Protein AF-A0A6N8JIQ6-F1 (afdb_monomer_lite)

Foldseek 3Di:
DDPPDLVVLVVLVCCVVPNDCPDDPPPDDRDDRDDDDPVSVVVNLVVLLVVLLVVLVVLQVVLVVCVVVVVPVSNVVSNVSSVVSNVCSVPVD

Structure (mmCIF, N/CA/C/O backbone):
data_AF-A0A6N8JIQ6-F1
#
_entry.id   AF-A0A6N8JIQ6-F1
#
loop_
_atom_site.group_PDB
_atom_site.id
_atom_site.type_symbol
_atom_site.label_atom_id
_atom_site.label_alt_id
_atom_site.label_comp_id
_atom_site.label_asym_id
_atom_site.label_entity_id
_atom_site.label_seq_id
_atom_site.pdbx_PDB_ins_code
_atom_site.Cartn_x
_atom_site.Cartn_y
_atom_site.Cartn_z
_atom_site.occupancy
_atom_site.B_iso_or_equiv
_atom_site.auth_seq_id
_atom_site.auth_comp_id
_atom_site.auth_asym_id
_atom_site.auth_atom_id
_atom_site.pdbx_PDB_model_num
ATOM 1 N N . MET A 1 1 ? 28.086 -14.043 -14.769 1.00 28.42 1 MET A N 1
ATOM 2 C CA . MET A 1 1 ? 26.759 -14.677 -14.602 1.00 28.42 1 MET A CA 1
ATOM 3 C C . MET A 1 1 ? 25.725 -13.560 -14.673 1.00 28.42 1 MET A C 1
ATOM 5 O O . MET A 1 1 ? 25.789 -12.649 -13.864 1.00 28.42 1 MET A O 1
ATOM 9 N N . CYS A 1 2 ? 24.904 -13.527 -15.724 1.00 27.41 2 CYS A N 1
ATOM 10 C CA . CYS A 1 2 ? 24.016 -12.400 -16.028 1.00 27.41 2 CYS A CA 1
ATOM 11 C C . CYS A 1 2 ? 22.767 -12.477 -15.137 1.00 27.41 2 CYS A C 1
ATOM 13 O O . CYS A 1 2 ? 22.017 -13.451 -15.227 1.00 27.41 2 CYS A O 1
ATOM 15 N N . VAL A 1 3 ? 22.573 -11.486 -14.265 1.00 38.50 3 VAL A N 1
ATOM 16 C CA . VAL A 1 3 ? 21.388 -11.373 -13.407 1.00 38.50 3 VAL A CA 1
ATOM 17 C C . VAL A 1 3 ? 20.199 -11.021 -14.303 1.00 38.50 3 VAL A C 1
ATOM 19 O O . VAL A 1 3 ? 19.966 -9.865 -14.640 1.00 38.50 3 VAL A O 1
ATOM 22 N N . ARG A 1 4 ? 19.469 -12.039 -14.759 1.00 41.88 4 ARG A N 1
ATOM 23 C CA . ARG A 1 4 ? 18.169 -11.871 -15.414 1.00 41.88 4 ARG A CA 1
ATOM 24 C C . ARG A 1 4 ? 17.107 -11.797 -14.330 1.00 41.88 4 ARG A C 1
ATOM 26 O O . ARG A 1 4 ? 16.589 -12.833 -13.948 1.00 41.88 4 ARG A O 1
ATOM 33 N N . ASN A 1 5 ? 16.784 -10.595 -13.867 1.00 37.72 5 ASN A N 1
ATOM 34 C CA . ASN A 1 5 ? 15.537 -10.334 -13.155 1.00 37.72 5 ASN A CA 1
ATOM 35 C C . ASN A 1 5 ? 14.929 -9.053 -13.726 1.00 37.72 5 ASN A C 1
ATOM 37 O O . ASN A 1 5 ? 15.477 -7.968 -13.547 1.00 37.72 5 ASN A O 1
ATOM 41 N N . ALA A 1 6 ? 13.794 -9.189 -14.413 1.00 48.34 6 ALA A N 1
ATOM 42 C CA . ALA A 1 6 ? 12.988 -8.064 -14.891 1.00 48.34 6 ALA A CA 1
ATOM 43 C C . ALA A 1 6 ? 12.584 -7.110 -13.745 1.00 48.34 6 ALA A C 1
ATOM 45 O O . ALA A 1 6 ? 12.376 -5.926 -13.972 1.00 48.34 6 ALA A O 1
ATOM 46 N N . GLU A 1 7 ? 12.555 -7.609 -12.505 1.00 48.44 7 GLU A N 1
ATOM 47 C CA . GLU A 1 7 ? 12.272 -6.836 -11.287 1.00 48.44 7 GLU A CA 1
ATOM 48 C C . GLU A 1 7 ? 13.440 -5.931 -10.856 1.00 48.44 7 GLU A C 1
ATOM 50 O O . GLU A 1 7 ? 13.228 -4.917 -10.202 1.00 48.44 7 GLU A O 1
ATOM 55 N N . GLY A 1 8 ? 14.677 -6.251 -11.256 1.00 45.50 8 GLY A N 1
ATOM 56 C CA . GLY A 1 8 ? 15.847 -5.421 -10.954 1.00 45.50 8 GLY A CA 1
ATOM 57 C C . GLY A 1 8 ? 15.998 -4.230 -11.900 1.00 45.50 8 GLY A C 1
ATOM 58 O O . GLY A 1 8 ? 16.486 -3.182 -11.492 1.00 45.50 8 GLY A O 1
ATOM 59 N N . GLN A 1 9 ? 15.561 -4.353 -13.157 1.00 53.06 9 GLN A N 1
ATOM 60 C CA . GLN A 1 9 ? 15.823 -3.341 -14.189 1.00 53.06 9 GLN A CA 1
ATOM 61 C C . GLN A 1 9 ? 15.183 -1.978 -13.896 1.00 53.06 9 GLN A C 1
ATOM 63 O O . GLN A 1 9 ? 15.781 -0.960 -14.234 1.00 53.06 9 GLN A O 1
ATOM 68 N N . TYR A 1 10 ? 14.025 -1.936 -13.232 1.00 53.44 10 TYR A N 1
ATOM 69 C CA . TYR A 1 10 ? 13.406 -0.671 -12.825 1.00 53.44 10 TYR A CA 1
ATOM 70 C C . TYR A 1 10 ? 14.219 0.022 -11.718 1.00 53.44 10 TYR A C 1
ATOM 72 O O . TYR A 1 10 ? 14.599 1.179 -11.870 1.00 53.44 10 TYR A O 1
ATOM 80 N N . PHE A 1 11 ? 14.608 -0.726 -10.675 1.00 53.91 11 PHE A N 1
ATOM 81 C CA . PHE A 1 11 ? 15.439 -0.219 -9.575 1.00 53.91 11 PHE A CA 1
ATOM 82 C C . PHE A 1 11 ? 16.783 0.346 -10.064 1.00 53.91 11 PHE A C 1
ATOM 84 O O . PHE A 1 11 ? 17.237 1.378 -9.581 1.00 53.91 11 PHE A O 1
ATOM 91 N N . PHE A 1 12 ? 17.402 -0.282 -11.069 1.00 58.78 12 PHE A N 1
ATOM 92 C CA . PHE A 1 12 ? 18.644 0.227 -11.661 1.00 58.78 12 PHE A CA 1
ATOM 93 C C . PHE A 1 12 ? 18.437 1.447 -12.573 1.00 58.78 12 PHE A C 1
ATOM 95 O O . PHE A 1 12 ? 19.364 2.236 -12.722 1.00 58.78 12 PHE A O 1
ATOM 102 N N . THR A 1 13 ? 17.244 1.635 -13.150 1.00 60.97 13 THR A N 1
ATOM 103 C CA . THR A 1 13 ? 16.963 2.774 -14.045 1.00 60.97 13 THR A CA 1
ATOM 104 C C . THR A 1 13 ? 16.879 4.089 -13.270 1.00 60.97 13 THR A C 1
ATOM 106 O O . THR A 1 13 ? 17.426 5.098 -13.715 1.00 60.97 13 THR A O 1
ATOM 109 N N . ASP A 1 14 ? 16.229 4.079 -12.106 1.00 59.78 14 ASP A N 1
ATOM 110 C CA . ASP A 1 14 ? 16.104 5.280 -11.272 1.00 59.78 14 ASP A CA 1
ATOM 111 C C . ASP A 1 14 ? 17.436 5.614 -10.587 1.00 59.78 14 ASP A C 1
ATOM 113 O O . ASP A 1 14 ? 17.819 6.776 -10.518 1.00 59.78 14 ASP A O 1
ATOM 117 N N . ILE A 1 15 ? 18.218 4.602 -10.189 1.00 66.44 15 ILE A N 1
ATOM 118 C CA . ILE A 1 15 ? 19.574 4.805 -9.652 1.00 66.44 15 ILE A CA 1
ATOM 119 C C . ILE A 1 15 ? 20.529 5.370 -10.710 1.00 66.44 15 ILE A C 1
ATOM 121 O O . ILE A 1 15 ? 21.371 6.196 -10.379 1.00 66.44 15 ILE A O 1
ATOM 125 N N . GLU A 1 16 ? 20.419 4.964 -11.975 1.00 64.62 16 GLU A N 1
ATOM 126 C CA . GLU A 1 16 ? 21.240 5.546 -13.045 1.00 64.62 16 GLU A CA 1
ATOM 127 C C . GLU A 1 16 ? 20.874 7.017 -13.314 1.00 64.62 16 GLU A C 1
ATOM 129 O O . GLU A 1 16 ? 21.755 7.836 -13.567 1.00 64.62 16 GLU A O 1
ATOM 134 N N . LYS A 1 17 ? 19.581 7.367 -13.254 1.00 64.06 17 LYS A N 1
ATOM 135 C C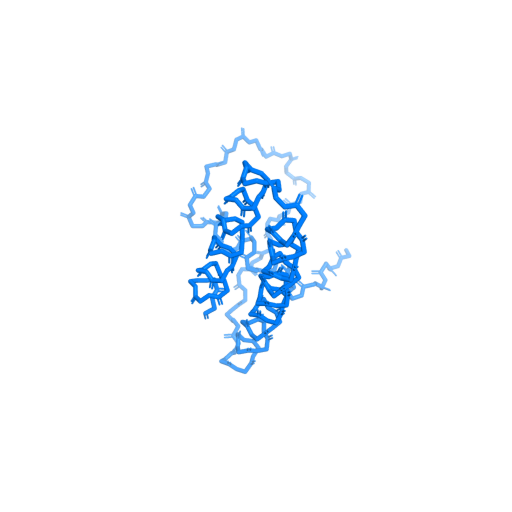A . LYS A 1 17 ? 19.102 8.734 -13.522 1.00 64.06 17 LYS A CA 1
ATOM 136 C C . LYS A 1 17 ? 19.286 9.699 -12.356 1.00 64.06 17 LYS A C 1
ATOM 138 O O . LYS A 1 17 ? 19.612 10.861 -12.581 1.00 64.06 17 LYS A O 1
ATOM 143 N N . GLU A 1 18 ? 18.987 9.246 -11.146 1.00 68.69 18 GLU A N 1
ATOM 144 C CA . GLU A 1 18 ? 18.866 10.089 -9.951 1.00 68.69 18 GLU A CA 1
ATOM 145 C C . GLU A 1 18 ? 19.941 9.781 -8.906 1.00 68.69 18 GLU A C 1
ATOM 147 O O . GLU A 1 18 ? 20.130 10.541 -7.954 1.00 68.69 18 GLU A O 1
ATOM 152 N N . GLY A 1 19 ? 20.657 8.667 -9.061 1.00 71.06 19 GLY A N 1
ATOM 153 C CA . GLY A 1 19 ? 21.690 8.257 -8.127 1.00 71.06 19 GLY A CA 1
ATOM 154 C C . GLY A 1 19 ? 22.961 9.093 -8.244 1.00 71.06 19 GLY A C 1
ATOM 155 O O . GLY A 1 19 ? 23.357 9.564 -9.308 1.00 71.06 19 GLY A O 1
ATOM 156 N N . ILE A 1 20 ? 23.645 9.229 -7.109 1.00 75.12 20 ILE A N 1
ATOM 157 C CA . ILE A 1 20 ? 24.992 9.792 -7.016 1.00 75.12 20 ILE A CA 1
ATOM 158 C C . ILE A 1 20 ? 25.942 8.631 -6.729 1.00 75.12 20 ILE A C 1
ATOM 160 O O . ILE A 1 20 ? 25.720 7.862 -5.792 1.00 75.12 20 ILE A O 1
ATOM 164 N N . LEU A 1 21 ? 27.005 8.494 -7.526 1.00 77.31 21 LEU A N 1
ATOM 165 C CA . LEU A 1 21 ? 28.019 7.467 -7.299 1.00 77.31 21 LEU A CA 1
ATOM 166 C C . LEU A 1 21 ? 28.763 7.756 -5.989 1.00 77.31 21 LEU A C 1
ATOM 168 O O . LEU A 1 21 ? 29.529 8.712 -5.902 1.00 77.31 21 LEU A O 1
ATOM 172 N N . LEU A 1 22 ? 28.542 6.919 -4.975 1.00 81.12 22 LEU A N 1
ATOM 173 C CA . LEU A 1 22 ? 29.219 7.048 -3.682 1.00 81.12 22 LEU A CA 1
ATOM 174 C C . LEU A 1 22 ? 30.560 6.303 -3.648 1.00 81.12 22 LEU A C 1
ATOM 176 O O . LEU A 1 22 ? 31.503 6.762 -3.008 1.00 81.12 22 LEU A O 1
ATOM 180 N N . TYR A 1 23 ? 30.644 5.150 -4.314 1.00 78.00 23 TYR A N 1
ATOM 181 C CA . TYR A 1 23 ? 31.830 4.297 -4.337 1.00 78.00 23 TYR A CA 1
ATOM 182 C C . TYR A 1 23 ? 31.742 3.288 -5.489 1.00 78.00 23 TYR A C 1
ATOM 184 O O . TYR A 1 23 ? 30.691 2.678 -5.684 1.00 78.00 23 TYR A O 1
ATOM 192 N N . ASP A 1 24 ? 32.844 3.084 -6.213 1.00 78.38 24 ASP A N 1
ATOM 193 C CA . ASP A 1 24 ? 32.977 2.050 -7.242 1.00 78.38 24 ASP A CA 1
ATOM 194 C C . ASP A 1 24 ? 34.182 1.154 -6.926 1.00 78.38 24 ASP A C 1
ATOM 196 O O . ASP A 1 24 ? 35.305 1.631 -6.757 1.00 78.38 24 ASP A O 1
ATOM 200 N N . SER A 1 25 ? 33.936 -0.154 -6.830 1.00 78.81 25 SER A N 1
ATOM 201 C CA . SER A 1 25 ? 34.977 -1.164 -6.597 1.00 78.81 25 SER A CA 1
ATOM 202 C C . SER A 1 25 ? 35.589 -1.713 -7.893 1.00 78.81 25 SER A C 1
ATOM 204 O O . SER A 1 25 ? 36.518 -2.514 -7.825 1.00 78.81 25 SER A O 1
ATOM 206 N N . GLY A 1 26 ? 35.052 -1.344 -9.063 1.00 75.94 26 GLY A N 1
ATOM 207 C CA . GLY A 1 26 ? 35.511 -1.764 -10.392 1.00 75.94 26 GLY A CA 1
ATOM 208 C C . GLY A 1 26 ? 35.218 -3.225 -10.762 1.00 75.94 26 GLY A C 1
ATOM 209 O O . GLY A 1 26 ? 35.469 -3.636 -11.892 1.00 75.94 26 GLY A O 1
ATOM 210 N N . ASN A 1 27 ? 34.678 -4.025 -9.838 1.00 73.06 27 ASN A N 1
ATOM 211 C CA . ASN A 1 27 ? 34.479 -5.467 -10.030 1.00 73.06 27 ASN A CA 1
ATOM 212 C C . ASN A 1 27 ? 33.138 -5.831 -10.687 1.00 73.06 27 ASN A C 1
ATOM 214 O O . ASN A 1 27 ? 32.935 -6.983 -11.074 1.00 73.06 27 ASN A O 1
ATOM 218 N N . VAL A 1 28 ? 32.206 -4.877 -10.791 1.00 64.00 28 VAL A N 1
ATOM 219 C CA . VAL A 1 28 ? 30.865 -5.097 -11.345 1.00 64.00 28 VAL A CA 1
ATOM 220 C C . VAL A 1 28 ? 30.428 -3.849 -12.105 1.00 64.00 28 VAL A C 1
ATOM 222 O O . VAL A 1 28 ? 30.311 -2.781 -11.517 1.00 64.00 28 VAL A O 1
ATOM 225 N N . ALA A 1 29 ? 30.161 -3.986 -13.403 1.00 62.88 29 ALA A N 1
ATOM 226 C CA . ALA A 1 29 ? 29.529 -2.922 -14.175 1.00 62.88 29 ALA A 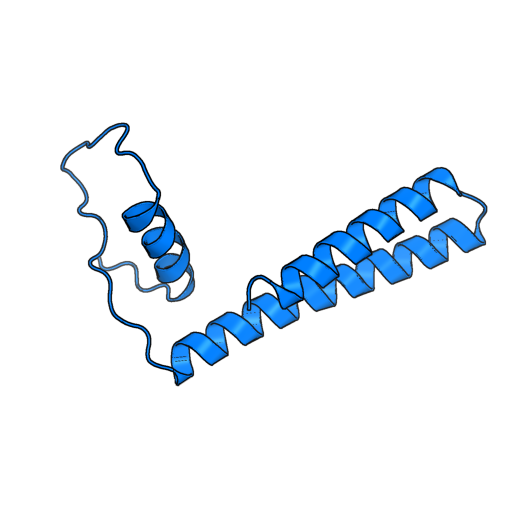CA 1
ATOM 227 C C . ALA A 1 29 ? 28.025 -2.879 -13.865 1.00 62.88 29 ALA A C 1
ATOM 229 O O . ALA A 1 29 ? 27.374 -3.930 -13.810 1.00 62.88 29 ALA A O 1
ATOM 230 N N . LEU A 1 30 ? 27.470 -1.676 -13.694 1.00 63.34 30 LEU A N 1
ATOM 231 C CA . LEU A 1 30 ? 26.020 -1.489 -13.692 1.00 63.34 30 LEU A CA 1
ATOM 232 C C . LEU A 1 30 ? 25.458 -2.028 -15.012 1.00 63.34 30 LEU A C 1
ATOM 234 O O . LEU A 1 30 ? 26.034 -1.818 -16.080 1.00 63.34 30 LEU A O 1
ATOM 238 N N . ALA A 1 31 ? 24.372 -2.794 -14.931 1.00 62.66 31 ALA A N 1
ATOM 239 C CA . ALA A 1 31 ? 23.782 -3.397 -16.115 1.00 62.66 31 ALA A CA 1
ATOM 240 C C . ALA A 1 31 ? 23.288 -2.297 -17.061 1.00 62.66 31 ALA A C 1
ATOM 242 O O . ALA A 1 31 ? 22.520 -1.434 -16.643 1.00 62.66 31 ALA A O 1
ATOM 243 N N . GLU A 1 32 ? 23.696 -2.355 -18.332 1.00 56.75 32 GLU A N 1
ATOM 244 C CA . GLU A 1 32 ? 23.214 -1.408 -19.335 1.00 56.75 32 GLU A CA 1
ATOM 245 C C . GLU A 1 32 ? 21.688 -1.447 -19.433 1.00 56.75 32 GLU A C 1
ATOM 247 O O . GLU A 1 32 ? 21.059 -2.514 -19.517 1.00 56.75 32 GLU A O 1
ATOM 252 N N . ARG A 1 33 ? 21.103 -0.250 -19.458 1.00 57.81 33 ARG A N 1
ATOM 253 C CA . ARG A 1 33 ? 19.675 -0.025 -19.617 1.00 57.81 33 ARG A CA 1
ATOM 254 C C . ARG A 1 33 ? 19.178 -0.677 -20.903 1.00 57.81 33 ARG A C 1
ATOM 256 O O . ARG A 1 33 ? 19.465 -0.218 -22.007 1.00 57.81 33 ARG A O 1
ATOM 263 N N . LYS A 1 34 ? 18.356 -1.718 -20.770 1.00 64.62 34 LYS A N 1
ATOM 264 C CA . LYS A 1 34 ? 17.565 -2.228 -21.892 1.00 64.62 34 LYS A CA 1
ATOM 265 C C . LYS A 1 34 ? 16.198 -1.552 -21.873 1.00 64.62 34 LYS A C 1
ATOM 267 O O . LYS A 1 34 ? 15.527 -1.621 -20.844 1.00 64.62 34 LYS A O 1
ATOM 272 N N . PRO A 1 35 ? 15.779 -0.885 -22.962 1.00 64.75 35 PRO A N 1
ATOM 273 C CA . PRO A 1 35 ? 14.434 -0.339 -23.035 1.00 64.75 35 PRO A CA 1
ATOM 274 C C . PRO A 1 35 ? 13.435 -1.493 -22.933 1.00 64.75 35 PRO A C 1
ATOM 276 O O . PRO A 1 35 ? 13.500 -2.445 -23.710 1.00 64.75 35 PRO A O 1
ATOM 279 N N . LEU A 1 36 ? 12.537 -1.411 -21.954 1.00 70.88 36 LEU A N 1
ATOM 280 C CA . LEU A 1 36 ? 11.430 -2.351 -21.828 1.00 70.88 36 LEU A CA 1
ATOM 281 C C . LEU A 1 36 ? 10.473 -2.146 -23.001 1.00 70.88 36 LEU A C 1
ATOM 283 O O . LEU A 1 36 ? 10.158 -1.010 -23.372 1.00 70.88 36 LEU A O 1
ATOM 287 N N . SER A 1 37 ? 9.974 -3.241 -23.566 1.00 83.44 37 SER A N 1
ATOM 288 C CA . SER A 1 37 ? 8.831 -3.159 -24.469 1.00 83.44 37 SER A CA 1
ATOM 289 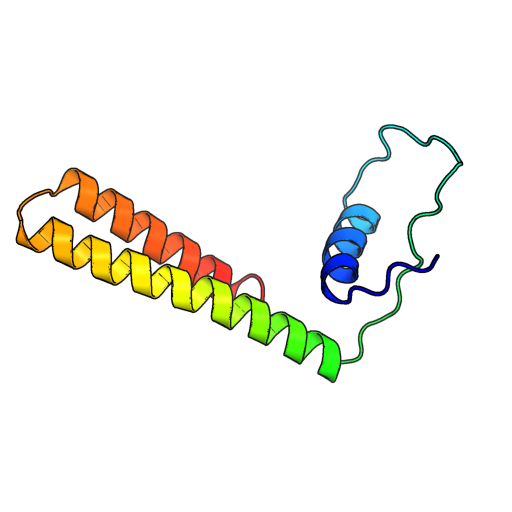C C . SER A 1 37 ? 7.591 -2.681 -23.704 1.00 83.44 37 SER A C 1
ATOM 291 O O . SER A 1 37 ? 7.457 -2.895 -22.497 1.00 83.44 37 SER A O 1
ATOM 293 N N . ALA A 1 38 ? 6.631 -2.079 -24.411 1.00 81.88 38 ALA A N 1
ATOM 294 C CA . ALA A 1 38 ? 5.371 -1.648 -23.799 1.00 81.88 38 ALA A CA 1
ATOM 295 C C . ALA A 1 38 ? 4.615 -2.810 -23.117 1.00 81.88 38 ALA A C 1
ATOM 297 O O . ALA A 1 38 ? 3.941 -2.610 -22.108 1.00 81.88 38 ALA A O 1
ATOM 298 N N . ALA A 1 39 ? 4.756 -4.034 -23.640 1.00 84.94 39 ALA A N 1
ATOM 299 C CA . ALA A 1 39 ? 4.171 -5.233 -23.049 1.00 84.94 39 ALA A CA 1
ATOM 300 C C . ALA A 1 39 ? 4.844 -5.614 -21.720 1.00 84.94 39 ALA A C 1
ATOM 302 O O . ALA A 1 39 ? 4.149 -5.899 -20.747 1.00 84.94 39 ALA A O 1
ATOM 303 N N . GLU A 1 40 ? 6.177 -5.582 -21.654 1.00 80.75 40 GLU A N 1
ATOM 304 C CA . GLU A 1 40 ? 6.923 -5.870 -20.421 1.00 80.75 40 GLU A CA 1
ATOM 305 C C . GLU A 1 40 ? 6.666 -4.808 -19.351 1.00 80.75 40 GLU A C 1
ATOM 307 O O . GLU A 1 40 ? 6.400 -5.158 -18.202 1.00 80.75 40 GLU A O 1
ATOM 312 N N . ALA A 1 41 ? 6.659 -3.528 -19.737 1.00 81.50 41 ALA A N 1
ATOM 313 C CA . ALA A 1 41 ? 6.327 -2.426 -18.839 1.00 81.50 41 ALA A CA 1
ATOM 314 C C . ALA A 1 41 ? 4.927 -2.605 -18.233 1.00 81.50 41 ALA A C 1
ATOM 316 O O . ALA A 1 41 ? 4.771 -2.520 -17.019 1.00 81.50 41 ALA A O 1
ATOM 317 N N . LYS A 1 42 ? 3.926 -2.961 -19.051 1.00 85.56 42 LYS A N 1
ATOM 318 C CA . LYS A 1 42 ? 2.565 -3.241 -18.572 1.00 85.56 42 LYS A CA 1
ATOM 319 C C . LYS A 1 42 ? 2.515 -4.412 -17.588 1.00 85.56 42 LYS A C 1
ATOM 321 O O . LYS A 1 42 ? 1.798 -4.336 -16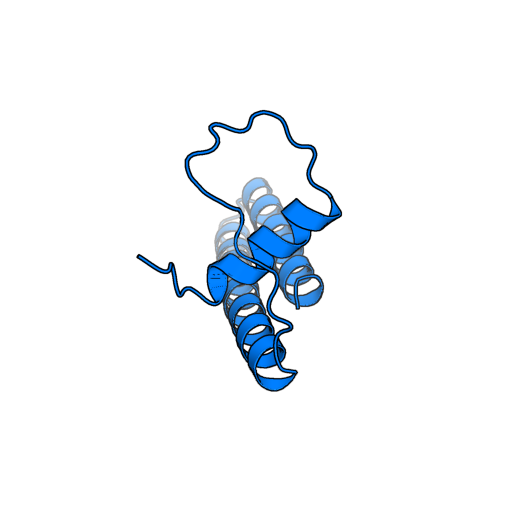.597 1.00 85.56 42 LYS A O 1
ATOM 326 N N . VAL A 1 43 ? 3.241 -5.501 -17.851 1.00 87.38 43 VAL A N 1
ATOM 327 C CA . VAL A 1 43 ? 3.271 -6.667 -16.948 1.00 87.38 43 VAL A CA 1
ATOM 328 C C . VAL A 1 43 ? 3.877 -6.295 -15.597 1.00 87.38 43 VAL A C 1
ATOM 330 O O . VAL A 1 43 ? 3.359 -6.703 -14.561 1.00 87.38 43 VAL A O 1
ATOM 333 N N . ILE A 1 44 ? 4.960 -5.519 -15.602 1.00 82.75 44 ILE A N 1
ATOM 334 C CA . ILE A 1 44 ? 5.619 -5.050 -14.380 1.00 82.75 44 ILE A CA 1
ATOM 335 C C . ILE A 1 44 ? 4.690 -4.107 -13.605 1.00 82.75 44 ILE A C 1
ATOM 337 O O . ILE A 1 44 ? 4.461 -4.323 -12.417 1.00 82.75 44 ILE A O 1
ATOM 341 N N . ALA A 1 45 ? 4.092 -3.132 -14.289 1.00 84.25 45 ALA A N 1
ATOM 342 C CA . ALA A 1 45 ? 3.146 -2.187 -13.705 1.00 84.25 45 ALA A CA 1
ATOM 343 C C . ALA A 1 45 ? 1.943 -2.913 -13.073 1.00 84.25 45 ALA A C 1
ATOM 345 O O . ALA A 1 45 ? 1.606 -2.672 -11.918 1.00 84.25 45 ALA A O 1
ATOM 346 N N . GLN A 1 46 ? 1.358 -3.897 -13.769 1.00 88.81 46 GLN A N 1
ATOM 347 C CA . GLN A 1 46 ? 0.256 -4.698 -13.228 1.00 88.81 46 GLN A CA 1
ATOM 348 C C . GLN A 1 46 ? 0.666 -5.482 -11.975 1.00 88.81 46 GLN A C 1
ATOM 350 O O . GLN A 1 46 ? -0.089 -5.526 -11.010 1.00 88.81 46 GLN A O 1
ATOM 355 N N . LYS A 1 47 ? 1.866 -6.075 -11.952 1.00 88.12 47 LYS A N 1
ATOM 356 C CA . LYS A 1 47 ? 2.360 -6.784 -10.762 1.00 88.12 47 LYS A CA 1
ATOM 357 C C . LYS A 1 47 ? 2.489 -5.856 -9.555 1.00 88.12 47 LYS A C 1
ATOM 359 O O . LYS A 1 47 ? 2.074 -6.232 -8.460 1.00 88.12 47 LYS A O 1
ATOM 364 N N . TYR A 1 48 ? 3.048 -4.660 -9.749 1.00 85.38 48 TYR A N 1
ATOM 365 C CA . TYR A 1 48 ? 3.152 -3.671 -8.676 1.00 85.38 48 TYR A CA 1
ATOM 366 C C . TYR A 1 48 ? 1.773 -3.202 -8.217 1.00 85.38 48 TYR A C 1
ATOM 368 O O . TYR A 1 48 ? 1.521 -3.184 -7.011 1.00 85.38 48 TYR A O 1
ATOM 376 N N . TYR A 1 49 ? 0.872 -2.901 -9.157 1.00 90.19 49 TYR A N 1
ATOM 377 C CA . TYR A 1 49 ? -0.518 -2.569 -8.853 1.00 90.19 49 TYR A CA 1
ATOM 378 C C . TYR A 1 49 ? -1.154 -3.640 -7.963 1.00 90.19 49 TYR A C 1
ATOM 380 O O . TYR A 1 49 ? -1.622 -3.334 -6.869 1.00 90.19 49 TYR A O 1
ATOM 388 N N . ASP A 1 50 ? -1.119 -4.901 -8.401 1.00 92.69 50 ASP A N 1
ATOM 389 C CA . ASP A 1 50 ? -1.759 -6.022 -7.714 1.00 92.69 50 ASP A CA 1
ATOM 390 C C . ASP A 1 50 ? -1.202 -6.201 -6.298 1.00 92.69 50 ASP A C 1
ATOM 392 O O . ASP A 1 50 ? -1.959 -6.422 -5.350 1.00 92.69 50 ASP A O 1
ATOM 396 N N . GLN A 1 51 ? 0.116 -6.061 -6.130 1.00 91.06 51 GLN A N 1
ATOM 397 C CA . GLN A 1 51 ? 0.770 -6.143 -4.828 1.00 91.06 51 GLN A CA 1
ATOM 398 C C . GLN A 1 51 ? 0.307 -5.025 -3.883 1.00 91.06 51 GLN A C 1
ATOM 400 O O . GLN A 1 51 ? -0.108 -5.297 -2.750 1.00 91.06 51 GLN A O 1
ATOM 405 N N . TRP A 1 52 ? 0.397 -3.768 -4.321 1.00 92.62 52 TRP A N 1
ATOM 406 C CA . TRP A 1 52 ? 0.086 -2.614 -3.477 1.00 92.62 52 TRP A CA 1
ATOM 407 C C . TRP A 1 52 ? -1.407 -2.503 -3.192 1.00 92.62 52 TRP A C 1
ATOM 409 O O . TRP A 1 52 ? -1.795 -2.269 -2.046 1.00 92.62 52 TRP A O 1
ATOM 419 N N . TYR A 1 53 ? -2.243 -2.747 -4.200 1.00 95.25 53 TYR A N 1
ATOM 420 C CA . TYR A 1 53 ? -3.692 -2.700 -4.075 1.00 95.25 53 TYR A CA 1
ATOM 421 C C . TYR A 1 53 ? -4.212 -3.792 -3.141 1.00 95.25 53 TYR A C 1
ATOM 423 O O . TYR A 1 53 ? -4.958 -3.492 -2.208 1.00 95.25 53 TYR A O 1
ATOM 431 N N . ARG A 1 54 ? -3.751 -5.041 -3.305 1.00 96.81 54 ARG A N 1
ATOM 432 C CA . ARG A 1 54 ? -4.101 -6.121 -2.373 1.00 96.81 54 ARG A CA 1
ATOM 433 C C . ARG A 1 54 ? -3.688 -5.771 -0.950 1.00 96.81 54 ARG A C 1
ATOM 435 O O . ARG A 1 54 ? -4.463 -5.952 -0.019 1.00 96.81 54 ARG A O 1
ATOM 442 N N . SER A 1 55 ? -2.486 -5.228 -0.768 1.00 96.50 55 SER A N 1
ATOM 443 C CA . SER A 1 55 ? -2.039 -4.819 0.560 1.00 96.50 55 SER A CA 1
ATOM 444 C C . SER A 1 55 ? -2.903 -3.698 1.152 1.00 96.50 55 SER A C 1
ATOM 446 O O . SER A 1 55 ? -3.210 -3.749 2.339 1.00 96.50 55 SER A O 1
ATOM 448 N N . ALA A 1 56 ? -3.332 -2.720 0.351 1.00 97.75 56 ALA A N 1
ATOM 449 C CA . ALA A 1 56 ? -4.251 -1.673 0.796 1.00 97.75 56 ALA A CA 1
ATOM 450 C C . ALA A 1 56 ? -5.593 -2.248 1.281 1.00 97.75 56 ALA A C 1
ATOM 452 O O . ALA A 1 56 ? -6.119 -1.802 2.301 1.00 97.75 56 ALA A O 1
ATOM 453 N N . GLN A 1 57 ? -6.119 -3.266 0.589 1.00 98.25 57 GLN A N 1
ATOM 454 C CA . GLN A 1 57 ? -7.354 -3.949 0.979 1.00 98.25 57 GLN A CA 1
ATOM 455 C C . GLN A 1 57 ? -7.227 -4.650 2.337 1.00 98.25 57 GLN A C 1
ATOM 457 O O . GLN A 1 57 ? -8.111 -4.489 3.175 1.00 98.25 57 GLN A O 1
ATOM 462 N N . GLU A 1 58 ? -6.125 -5.363 2.589 1.00 98.38 58 GLU A N 1
ATOM 463 C CA . GLU A 1 58 ? -5.877 -6.011 3.890 1.00 98.38 58 GLU A CA 1
ATOM 464 C C . GLU A 1 58 ? -5.855 -4.979 5.033 1.00 98.38 58 GLU A C 1
ATOM 466 O O . GLU A 1 58 ? -6.544 -5.139 6.040 1.00 98.38 58 GLU A O 1
ATOM 471 N N . PHE A 1 59 ? -5.158 -3.851 4.847 1.00 98.38 59 PHE A N 1
ATOM 472 C CA . PHE A 1 59 ? -5.136 -2.770 5.843 1.00 98.38 59 PHE A CA 1
ATOM 473 C C . PHE A 1 59 ? -6.513 -2.142 6.075 1.00 98.38 59 PHE A C 1
ATOM 475 O O . PHE A 1 59 ? -6.839 -1.759 7.199 1.00 98.38 59 PHE A O 1
ATOM 482 N N . TYR A 1 60 ? -7.334 -2.036 5.031 1.00 98.31 60 TYR A N 1
ATOM 483 C CA . TYR A 1 60 ? -8.698 -1.535 5.160 1.00 98.31 60 TYR A CA 1
ATOM 484 C C . TYR A 1 60 ? -9.599 -2.504 5.943 1.00 98.31 60 TYR A C 1
ATOM 486 O O . TYR A 1 60 ? -10.371 -2.074 6.803 1.00 98.31 60 TYR A O 1
ATOM 494 N N . ILE A 1 61 ? -9.464 -3.812 5.706 1.00 98.38 61 ILE A N 1
ATOM 495 C CA . ILE A 1 61 ? -10.157 -4.848 6.486 1.00 98.38 61 ILE A CA 1
ATOM 496 C C . ILE A 1 61 ? -9.760 -4.741 7.964 1.00 98.38 61 ILE A C 1
ATOM 498 O O . ILE A 1 61 ? -10.628 -4.689 8.841 1.00 98.38 61 ILE A O 1
ATOM 502 N N . ASP A 1 62 ? -8.464 -4.628 8.249 1.00 98.19 62 ASP A N 1
ATOM 503 C CA . ASP A 1 62 ? -7.965 -4.481 9.616 1.00 98.19 62 ASP A CA 1
ATOM 504 C C . ASP A 1 62 ? -8.447 -3.192 10.279 1.00 98.19 62 ASP A C 1
ATOM 506 O O . ASP A 1 62 ? -8.867 -3.215 11.440 1.00 98.19 62 ASP A O 1
ATOM 510 N N . ALA A 1 63 ? -8.474 -2.080 9.542 1.00 98.31 63 ALA A N 1
ATOM 511 C CA . ALA A 1 63 ? -9.059 -0.833 10.015 1.00 98.31 63 ALA A CA 1
ATOM 512 C C . ALA A 1 63 ? -10.513 -1.020 10.469 1.00 98.31 63 ALA A C 1
ATOM 514 O O . ALA A 1 63 ? -10.879 -0.567 11.557 1.00 98.31 63 ALA A O 1
ATOM 515 N N . GLN A 1 64 ? -11.327 -1.732 9.685 1.00 98.06 64 GLN A N 1
ATOM 516 C CA . GLN A 1 64 ? -12.720 -1.998 10.034 1.00 98.06 64 GLN A CA 1
ATOM 517 C C . GLN A 1 64 ? -12.837 -2.911 11.263 1.00 98.06 64 GLN A C 1
ATOM 519 O O . GLN A 1 64 ? -13.634 -2.643 12.166 1.00 98.06 64 GLN A O 1
ATOM 524 N N . ASN A 1 65 ? -12.002 -3.949 11.352 1.00 97.94 65 ASN A N 1
ATOM 525 C CA . ASN A 1 65 ? -11.963 -4.859 12.498 1.00 97.94 65 ASN A CA 1
ATOM 526 C C . ASN A 1 65 ? -11.633 -4.120 13.799 1.00 97.94 65 ASN A C 1
ATOM 528 O O . ASN A 1 65 ? -12.277 -4.331 14.833 1.00 97.94 65 ASN A O 1
ATOM 532 N N . VAL A 1 66 ? -10.632 -3.236 13.768 1.00 97.62 66 VAL A N 1
ATOM 533 C CA . VAL A 1 66 ? -10.226 -2.493 14.965 1.00 97.62 66 VAL A CA 1
ATOM 534 C C . VAL A 1 66 ? -11.200 -1.365 15.315 1.00 97.62 66 VAL A C 1
ATOM 536 O O . VAL A 1 66 ? -11.351 -1.031 16.495 1.00 97.62 66 VAL A O 1
ATOM 539 N N . LEU A 1 67 ? -11.891 -0.812 14.315 1.00 96.75 67 LEU A N 1
ATOM 540 C CA . LEU A 1 67 ? -12.970 0.151 14.509 1.00 96.75 67 LEU A CA 1
ATOM 541 C C . LEU A 1 67 ? -14.151 -0.496 15.242 1.00 96.75 67 LEU A C 1
ATOM 543 O O . LEU A 1 67 ? -14.622 0.051 16.237 1.00 96.75 67 LEU A O 1
ATOM 547 N N . ASN A 1 68 ? -14.560 -1.698 14.822 1.00 97.19 68 ASN A N 1
ATOM 548 C CA . ASN A 1 68 ? -15.684 -2.433 15.414 1.00 97.19 68 ASN A CA 1
ATOM 549 C C . ASN A 1 68 ? -15.464 -2.786 16.898 1.00 97.19 68 ASN A C 1
ATOM 551 O O . ASN A 1 68 ? -16.424 -2.877 17.657 1.00 97.19 68 ASN A O 1
ATOM 555 N N . ARG A 1 69 ? -14.208 -2.940 17.339 1.00 95.94 69 ARG A N 1
ATOM 556 C CA . ARG A 1 69 ? -13.846 -3.152 18.758 1.00 95.94 69 ARG A CA 1
ATOM 557 C C . ARG A 1 69 ? -13.558 -1.855 19.534 1.00 95.94 69 ARG A C 1
ATOM 559 O O . ARG A 1 69 ? -13.007 -1.913 20.630 1.00 95.94 69 ARG A O 1
ATOM 566 N N . GLY A 1 70 ? -13.847 -0.685 18.959 1.00 97.06 70 GLY A N 1
ATOM 567 C CA . GLY A 1 70 ? -13.688 0.626 19.606 1.00 97.06 70 GLY A CA 1
ATOM 568 C C . GLY A 1 70 ? -12.246 1.141 19.716 1.00 97.06 70 GLY A C 1
ATOM 569 O O . GLY A 1 70 ? -11.990 2.136 20.391 1.00 97.06 70 GLY A O 1
ATOM 570 N N . SER A 1 71 ? -11.275 0.502 19.054 1.00 97.50 71 SER A N 1
ATOM 571 C CA . SER A 1 71 ? -9.859 0.901 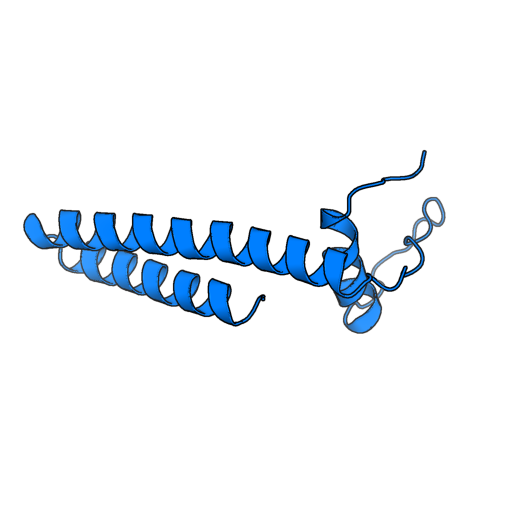19.099 1.00 97.50 71 SER A CA 1
ATOM 572 C C . SER A 1 71 ? -9.554 2.031 18.104 1.00 97.50 71 SER A C 1
ATOM 574 O O . SER A 1 71 ? -8.822 1.835 17.135 1.00 97.50 71 SER A O 1
ATOM 576 N N . LEU A 1 72 ? -10.096 3.229 18.348 1.00 96.44 72 LEU A N 1
ATOM 577 C CA . LEU A 1 72 ? -10.071 4.350 17.392 1.00 96.44 72 LEU A CA 1
ATOM 578 C C . LEU A 1 72 ? -8.66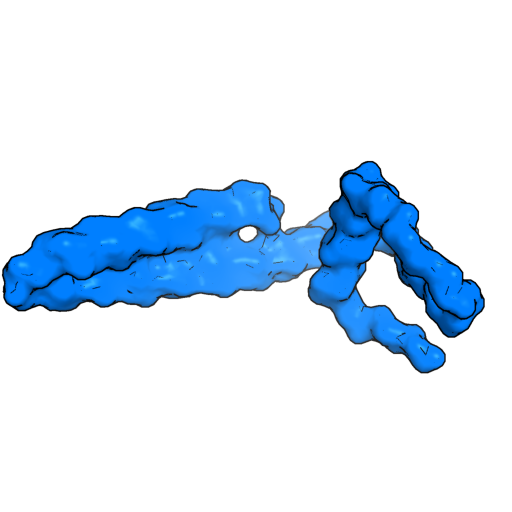2 4.770 16.943 1.00 96.44 72 LEU A C 1
ATOM 580 O O . LEU A 1 72 ? -8.449 5.024 15.761 1.00 96.44 72 LEU A O 1
ATOM 584 N N . LYS A 1 73 ? -7.677 4.799 17.853 1.00 97.75 73 LYS A N 1
ATOM 585 C CA . LYS A 1 73 ? -6.287 5.158 17.506 1.00 97.75 73 LYS A CA 1
ATOM 586 C C . LYS A 1 73 ? -5.688 4.202 16.470 1.00 97.75 73 LYS A C 1
ATOM 588 O O . LYS A 1 73 ? -5.062 4.643 15.512 1.00 97.75 73 LYS A O 1
ATOM 593 N N . ASN A 1 74 ? -5.930 2.903 16.638 1.00 97.94 74 ASN A N 1
ATOM 594 C CA . ASN A 1 74 ? -5.434 1.891 15.707 1.00 97.94 74 ASN A CA 1
ATOM 595 C C . ASN A 1 74 ? -6.224 1.921 14.394 1.00 97.94 74 ASN A C 1
ATOM 597 O O . ASN A 1 74 ? -5.637 1.712 13.339 1.00 97.94 74 ASN A O 1
ATOM 601 N N . ALA A 1 75 ? -7.528 2.227 14.443 1.00 98.00 75 ALA A N 1
ATOM 602 C CA . ALA A 1 75 ? -8.355 2.370 13.243 1.00 98.00 75 ALA A CA 1
ATOM 603 C C . ALA A 1 75 ? -7.808 3.461 12.320 1.00 98.00 75 ALA A C 1
ATOM 605 O O . ALA A 1 75 ? -7.617 3.224 11.132 1.00 98.00 75 ALA A O 1
ATOM 606 N N . VAL A 1 76 ? -7.485 4.630 12.881 1.00 97.94 76 VAL A N 1
ATOM 607 C CA . VAL A 1 76 ? -6.900 5.744 12.123 1.00 97.94 76 VAL A CA 1
ATOM 608 C C . VAL A 1 76 ? -5.550 5.359 11.520 1.00 97.94 76 VAL A C 1
ATOM 610 O O . VAL A 1 76 ? -5.310 5.639 10.349 1.00 97.94 76 VAL A O 1
ATOM 613 N N . PHE A 1 77 ? -4.688 4.679 12.283 1.00 98.19 77 PHE A N 1
ATOM 614 C CA . PHE A 1 77 ? -3.395 4.215 11.776 1.00 98.19 77 PHE A CA 1
ATOM 615 C C . PHE A 1 77 ? -3.548 3.266 10.577 1.00 98.19 77 PHE A C 1
ATOM 617 O O . PHE A 1 77 ? -2.916 3.476 9.543 1.00 98.19 77 PHE A O 1
ATOM 624 N N . TYR A 1 78 ? -4.415 2.256 10.678 1.00 98.38 78 TYR A N 1
ATOM 625 C CA . TYR A 1 78 ? -4.624 1.314 9.578 1.00 98.38 78 TYR A CA 1
ATOM 626 C C . TYR A 1 78 ? -5.320 1.952 8.372 1.00 98.38 78 TYR A C 1
ATOM 628 O O . TYR A 1 78 ? -4.949 1.646 7.242 1.00 98.38 78 TYR A O 1
ATOM 636 N N . LEU A 1 79 ? -6.248 2.894 8.581 1.00 97.88 79 LEU A N 1
ATOM 637 C CA . LEU A 1 79 ? -6.840 3.670 7.484 1.00 97.88 79 LEU A CA 1
ATOM 638 C C . LEU A 1 79 ? -5.795 4.508 6.745 1.00 97.88 79 LEU A C 1
ATOM 640 O O . LEU A 1 79 ? -5.793 4.528 5.516 1.00 97.88 79 LEU A O 1
ATOM 644 N N . TYR A 1 80 ? -4.894 5.169 7.474 1.00 97.75 80 TYR A N 1
ATOM 645 C CA . TYR A 1 80 ? -3.799 5.925 6.870 1.00 97.75 80 TYR A CA 1
ATOM 646 C C . TYR A 1 80 ? -2.909 5.016 6.010 1.00 97.75 80 TYR A C 1
ATOM 648 O O . TYR A 1 80 ? -2.619 5.339 4.861 1.00 97.75 80 TYR A O 1
ATOM 656 N N . GLN A 1 81 ? -2.546 3.839 6.530 1.00 97.75 81 GLN A N 1
ATOM 657 C CA . GLN A 1 81 ? -1.750 2.851 5.798 1.00 97.75 81 GLN A CA 1
ATOM 658 C C . GLN A 1 81 ? -2.478 2.290 4.566 1.00 97.75 81 GLN A C 1
ATOM 660 O O . GLN A 1 81 ? -1.855 2.098 3.522 1.00 97.75 81 GLN A O 1
ATOM 665 N N . ALA A 1 82 ? -3.792 2.066 4.647 1.00 98.06 82 ALA A N 1
ATOM 666 C CA . ALA A 1 82 ? -4.596 1.663 3.495 1.00 98.06 82 ALA A CA 1
ATOM 667 C C . ALA A 1 82 ? -4.592 2.745 2.400 1.00 98.06 82 ALA A C 1
ATOM 669 O O . ALA A 1 82 ? -4.384 2.432 1.229 1.00 98.06 82 ALA A O 1
ATOM 670 N N . ALA A 1 83 ? -4.767 4.016 2.778 1.00 96.88 83 ALA A N 1
ATOM 671 C CA . ALA A 1 83 ? -4.772 5.140 1.844 1.00 96.88 83 ALA A CA 1
ATOM 672 C C . ALA A 1 83 ? -3.407 5.344 1.166 1.00 96.88 83 ALA A C 1
ATOM 674 O O . ALA A 1 83 ? -3.344 5.467 -0.056 1.00 96.88 83 ALA A O 1
ATOM 675 N N . GLU A 1 84 ? -2.316 5.318 1.937 1.00 95.50 84 GLU A N 1
ATOM 676 C CA . GLU A 1 84 ? -0.944 5.429 1.422 1.00 95.50 84 GLU A CA 1
ATOM 677 C C . GLU A 1 84 ? -0.637 4.322 0.404 1.00 95.50 84 GLU A C 1
ATOM 679 O O . GLU A 1 84 ? -0.129 4.584 -0.686 1.00 95.50 84 GLU A O 1
ATOM 684 N N . ARG A 1 85 ? -1.019 3.078 0.709 1.00 95.25 85 ARG A N 1
ATOM 685 C CA . ARG A 1 85 ? -0.814 1.938 -0.196 1.00 95.25 85 ARG A CA 1
ATOM 686 C C . ARG A 1 85 ? -1.676 2.016 -1.448 1.00 95.25 85 ARG A C 1
ATOM 688 O O . ARG A 1 85 ? -1.184 1.699 -2.526 1.00 95.25 85 ARG A O 1
ATOM 695 N N . ALA A 1 86 ? -2.928 2.456 -1.328 1.00 94.62 86 ALA A N 1
ATOM 696 C CA . ALA A 1 86 ? -3.802 2.656 -2.480 1.00 94.62 86 ALA A CA 1
ATOM 697 C C . ALA A 1 86 ? -3.265 3.757 -3.406 1.00 94.62 86 ALA A C 1
ATOM 699 O O . ALA A 1 86 ? -3.286 3.596 -4.623 1.00 94.62 86 ALA A O 1
ATOM 700 N N . TYR A 1 87 ? -2.734 4.843 -2.840 1.00 91.69 87 TYR A N 1
ATOM 701 C CA . TYR A 1 87 ? -2.082 5.900 -3.608 1.00 91.69 87 TYR A CA 1
ATOM 702 C C . TYR A 1 87 ? -0.824 5.389 -4.320 1.00 91.69 87 TYR A C 1
ATOM 704 O O . TYR A 1 87 ? -0.678 5.578 -5.527 1.00 91.69 87 TYR A O 1
ATOM 712 N N . ASN A 1 88 ? 0.041 4.659 -3.610 1.00 86.25 88 ASN A N 1
ATOM 713 C CA . ASN A 1 88 ? 1.238 4.051 -4.195 1.00 86.25 88 ASN A CA 1
ATOM 714 C C . ASN A 1 88 ? 0.899 3.052 -5.308 1.00 86.25 88 ASN A C 1
ATOM 716 O O . ASN A 1 88 ? 1.602 3.010 -6.312 1.00 86.25 88 ASN A O 1
ATOM 720 N N . ALA A 1 89 ? -0.201 2.303 -5.184 1.00 89.31 89 ALA A N 1
ATOM 721 C CA . ALA A 1 89 ? -0.671 1.414 -6.244 1.00 89.31 89 ALA A CA 1
ATOM 722 C C . ALA A 1 89 ? -1.019 2.163 -7.539 1.00 89.31 89 ALA A C 1
ATOM 724 O O . ALA A 1 89 ? -0.944 1.571 -8.604 1.00 89.31 89 ALA A O 1
ATOM 725 N N . VAL A 1 90 ? -1.408 3.438 -7.469 1.00 82.62 90 VAL A N 1
ATOM 726 C CA . VAL A 1 90 ? -1.762 4.242 -8.651 1.00 82.62 90 VAL A CA 1
ATOM 727 C C . VAL A 1 90 ? -0.565 5.024 -9.188 1.00 82.62 90 VAL A C 1
ATOM 729 O O . VAL A 1 90 ? -0.468 5.217 -10.391 1.00 82.62 90 VAL A O 1
ATOM 732 N N . VAL A 1 91 ? 0.334 5.491 -8.318 1.00 76.25 91 VAL A N 1
ATOM 733 C CA . VAL A 1 91 ? 1.470 6.339 -8.723 1.00 76.25 91 VAL A CA 1
ATOM 734 C C . VAL A 1 91 ? 2.684 5.533 -9.193 1.00 76.25 91 VAL A C 1
ATOM 736 O O . VAL A 1 91 ? 3.468 6.036 -9.991 1.00 76.25 91 VAL A O 1
ATOM 739 N N . LEU A 1 92 ? 2.850 4.292 -8.724 1.00 60.31 92 LEU A N 1
ATOM 740 C CA . LEU A 1 92 ? 3.972 3.417 -9.101 1.00 60.31 92 LEU A CA 1
ATOM 741 C C . LEU A 1 92 ? 3.704 2.572 -10.366 1.00 60.31 92 LEU A C 1
ATOM 743 O O . LEU A 1 92 ? 4.472 1.652 -10.654 1.00 60.31 92 LEU A O 1
ATOM 747 N N . VAL A 1 93 ? 2.608 2.837 -11.083 1.00 54.38 93 VAL A N 1
ATOM 748 C CA . VAL A 1 93 ? 2.072 2.046 -12.209 1.00 54.38 93 VAL A CA 1
ATOM 749 C C . VAL A 1 93 ? 1.870 2.960 -13.405 1.00 54.38 93 VAL A C 1
ATOM 751 O O . VAL A 1 93 ? 2.261 2.542 -14.519 1.00 54.38 93 VAL A O 1
#

InterPro domains:
  IPR007842 HEPN domain [PF05168] (50-90)
  IPR007842 HEPN domain [PS50910] (53-93)

Sequence (93 aa):
MCVRNAEGQYFFTDIEKEGILLYDSGNVALAERKPLSAAEAKVIAQKYYDQWYRSAQEFYIDAQNVLNRGSLKNAVFYLYQAAERAYNAVVLV

Secondary structure (DSSP, 8-state):
-----HHHHHHHHHHHHH-------SSSPPPP-PPPPHHHHHHHHHHHHHHHHHHHHHHHHHHHHHHHTT-HHHHHHHHHHHHHHHHHHHHT-

Organism: NCBI:txid1031224

pLDDT: mean 79.67, std 18.87, range [27.41, 98.38]

Radius of gyration: 18.81 Å; chains: 1; bounding box: 51×25×44 Å